Protein AF-A0A165LQ24-F1 (afdb_monomer_lite)

pLDDT: mean 70.64, std 17.75, range [39.34, 95.5]

Structure (mmCIF, N/CA/C/O backbone):
data_AF-A0A165LQ24-F1
#
_entry.id   AF-A0A165LQ24-F1
#
loop_
_atom_site.group_PDB
_atom_site.id
_atom_site.type_symbol
_atom_site.label_atom_id
_atom_site.label_alt_id
_atom_site.label_comp_id
_atom_site.label_asym_id
_atom_site.label_entity_id
_atom_site.label_seq_id
_atom_site.pdbx_PDB_ins_code
_atom_site.Cartn_x
_atom_site.Cartn_y
_atom_site.Cartn_z
_atom_site.occupancy
_atom_site.B_iso_or_equiv
_atom_site.auth_seq_id
_atom_site.auth_comp_id
_atom_site.auth_asym_id
_atom_site.auth_atom_id
_atom_site.pdbx_PDB_model_num
ATOM 1 N N . MET A 1 1 ? 37.729 60.782 30.924 1.00 39.34 1 MET A N 1
ATOM 2 C CA . MET A 1 1 ? 38.583 59.832 31.670 1.00 39.34 1 MET A CA 1
ATOM 3 C C . MET A 1 1 ? 39.111 58.808 30.674 1.00 39.34 1 MET A C 1
ATOM 5 O O . MET A 1 1 ? 38.325 58.278 29.905 1.00 39.34 1 MET A O 1
ATOM 9 N N . ARG A 1 2 ? 40.438 58.660 30.591 1.00 45.31 2 ARG A N 1
ATOM 10 C CA . ARG A 1 2 ? 41.170 57.766 29.675 1.00 45.31 2 ARG A CA 1
ATOM 11 C C . ARG A 1 2 ? 41.491 56.466 30.409 1.00 45.31 2 ARG A C 1
ATOM 13 O O . ARG A 1 2 ? 42.043 56.558 31.501 1.00 45.31 2 ARG A O 1
ATOM 20 N N . ASN A 1 3 ? 41.264 55.309 29.792 1.00 44.19 3 ASN A N 1
ATOM 21 C CA . ASN A 1 3 ? 41.942 54.055 30.152 1.00 44.19 3 ASN A CA 1
ATOM 22 C C . ASN A 1 3 ? 41.777 52.969 29.068 1.00 44.19 3 ASN A C 1
ATOM 24 O O . ASN A 1 3 ? 40.925 52.093 29.128 1.00 44.19 3 ASN A O 1
ATOM 28 N N . SER A 1 4 ? 42.647 53.079 28.062 1.00 56.09 4 SER A N 1
ATOM 29 C CA . SER A 1 4 ? 43.511 52.024 27.511 1.00 56.09 4 SER A CA 1
ATOM 30 C C . SER A 1 4 ? 43.020 50.566 27.576 1.00 56.09 4 SER A C 1
ATOM 32 O O . SER A 1 4 ? 43.436 49.807 28.445 1.00 56.09 4 SER A O 1
ATOM 34 N N . TRP A 1 5 ? 42.233 50.143 26.582 1.00 49.69 5 TRP A N 1
ATOM 35 C CA . TRP A 1 5 ? 41.846 48.738 26.356 1.00 49.69 5 TRP A CA 1
ATOM 36 C C . TRP A 1 5 ? 42.671 48.045 25.255 1.00 49.69 5 TRP A C 1
ATOM 38 O O . TRP A 1 5 ? 42.189 47.197 24.512 1.00 49.69 5 TRP A O 1
ATOM 48 N N . LEU A 1 6 ? 43.947 48.411 25.142 1.00 55.25 6 LEU A N 1
ATOM 49 C CA . LEU A 1 6 ? 44.908 47.775 24.243 1.00 55.25 6 LEU A CA 1
ATOM 50 C C . LEU A 1 6 ? 46.175 47.495 25.038 1.00 55.25 6 LEU A C 1
ATOM 52 O O . LEU A 1 6 ? 46.954 48.421 25.237 1.00 55.25 6 LEU A O 1
ATOM 56 N N . SER A 1 7 ? 46.352 46.264 25.527 1.00 55.09 7 SER A N 1
ATOM 57 C CA . SER A 1 7 ? 47.663 45.638 25.806 1.00 55.09 7 SER A CA 1
ATOM 58 C C . SER A 1 7 ? 47.485 44.301 26.525 1.00 55.09 7 SER A C 1
ATOM 60 O O . SER A 1 7 ? 47.701 44.234 27.729 1.00 55.09 7 SER A O 1
ATOM 62 N N . ARG A 1 8 ? 47.120 43.234 25.802 1.00 56.66 8 ARG A N 1
ATOM 63 C CA . ARG A 1 8 ? 47.484 41.843 26.153 1.00 56.66 8 ARG A CA 1
ATOM 64 C C . ARG A 1 8 ? 47.629 40.979 24.889 1.00 56.66 8 ARG A C 1
ATOM 66 O O . ARG A 1 8 ? 47.082 39.889 24.813 1.00 56.66 8 ARG A O 1
ATOM 73 N N . LEU A 1 9 ? 48.376 41.460 23.890 1.00 56.69 9 LEU A N 1
ATOM 74 C CA . LEU A 1 9 ? 49.074 40.557 22.970 1.00 56.69 9 LEU A CA 1
ATOM 75 C C . LEU A 1 9 ? 50.447 40.288 23.579 1.00 56.69 9 LEU A C 1
ATOM 77 O O . LEU A 1 9 ? 51.389 41.036 23.344 1.00 56.69 9 LEU A O 1
ATOM 81 N N . ASN A 1 10 ? 50.546 39.261 24.415 1.00 55.25 10 ASN A N 1
ATOM 82 C CA . ASN A 1 10 ? 51.809 38.559 24.577 1.00 55.25 10 ASN A CA 1
ATOM 83 C C . ASN A 1 10 ? 51.578 37.195 25.216 1.00 55.25 10 ASN A C 1
ATOM 85 O O . ASN A 1 10 ? 50.777 37.072 26.142 1.00 55.25 10 ASN A O 1
ATOM 89 N N . SER A 1 11 ? 52.350 36.221 24.734 1.00 57.69 11 SER A N 1
ATOM 90 C CA . SER A 1 11 ? 52.545 34.884 25.309 1.00 57.69 11 SER A CA 1
ATOM 91 C C . SER A 1 11 ? 51.618 33.768 24.808 1.00 57.69 11 SER A C 1
ATOM 93 O O . SER A 1 11 ? 50.934 33.121 25.593 1.00 57.69 11 SER A O 1
ATOM 95 N N . ILE A 1 12 ? 51.684 33.448 23.509 1.00 60.66 12 ILE A N 1
ATOM 96 C CA . ILE A 1 12 ? 51.370 32.090 23.025 1.00 60.66 12 ILE A CA 1
ATOM 97 C C . ILE A 1 12 ? 52.555 31.516 22.222 1.00 60.66 12 ILE A C 1
ATOM 99 O O . ILE A 1 12 ? 52.487 31.460 20.999 1.00 60.66 12 ILE A O 1
ATOM 103 N N . PRO A 1 13 ? 53.654 31.070 22.862 1.00 54.41 13 PRO A N 1
ATOM 104 C CA . PRO A 1 13 ? 54.629 30.219 22.185 1.00 54.41 13 PRO A CA 1
ATOM 105 C C . PRO A 1 13 ? 54.600 28.768 22.697 1.00 54.41 13 PRO A C 1
ATOM 107 O O . PRO A 1 13 ? 55.607 28.080 22.615 1.00 54.41 13 PRO A O 1
ATOM 110 N N . TRP A 1 14 ? 53.472 28.287 23.239 1.00 51.03 14 TRP A N 1
ATOM 111 C CA . TRP A 1 14 ? 53.360 26.923 23.798 1.00 51.03 14 TRP A CA 1
ATOM 112 C C . TRP A 1 14 ? 52.213 26.080 23.214 1.00 51.03 14 TRP A C 1
ATOM 114 O O . TRP A 1 14 ? 51.911 25.013 23.733 1.00 51.03 14 TRP A O 1
ATOM 124 N N . LEU A 1 15 ? 51.587 26.512 22.113 1.00 52.75 15 LEU A N 1
ATOM 125 C CA . LEU A 1 15 ? 50.554 25.722 21.418 1.00 52.75 15 LEU A CA 1
ATOM 126 C C . LEU A 1 15 ? 51.090 24.915 20.219 1.00 52.75 15 LEU A C 1
ATOM 128 O O . LEU A 1 15 ? 50.380 24.064 19.696 1.00 52.75 15 LEU A O 1
ATOM 132 N N . ALA A 1 16 ? 52.347 25.116 19.807 1.00 53.22 16 ALA A N 1
ATOM 133 C CA . ALA A 1 16 ? 52.925 24.409 18.658 1.00 53.22 16 ALA A CA 1
ATOM 134 C C . ALA A 1 16 ? 53.500 23.015 18.991 1.00 53.22 16 ALA A C 1
ATOM 136 O O . ALA A 1 16 ? 53.667 22.198 18.091 1.00 53.22 16 ALA A O 1
ATOM 137 N N . ALA A 1 17 ? 53.778 22.705 20.263 1.00 53.41 17 ALA A N 1
ATOM 138 C CA . ALA A 1 17 ? 54.417 21.438 20.643 1.00 53.41 17 ALA A CA 1
ATOM 139 C C . ALA A 1 17 ? 53.434 20.280 20.924 1.00 53.41 17 ALA A C 1
ATOM 141 O O . ALA A 1 17 ? 53.860 19.135 21.026 1.00 53.41 17 ALA A O 1
ATOM 142 N N . ALA A 1 18 ? 52.125 20.540 21.024 1.00 55.38 18 ALA A N 1
ATOM 143 C CA . ALA A 1 18 ? 51.131 19.516 21.375 1.00 55.38 18 ALA A CA 1
ATOM 144 C C . ALA A 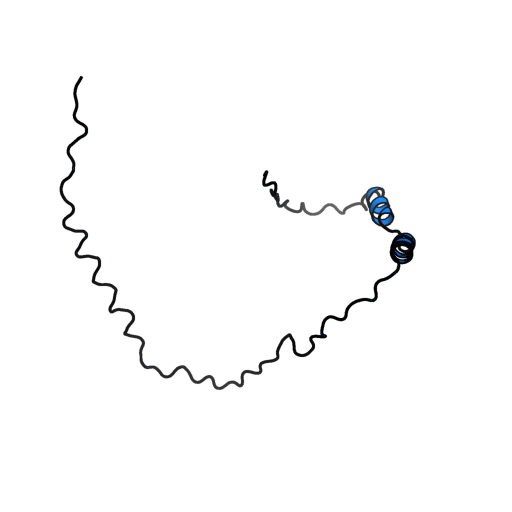1 18 ? 50.443 18.846 20.164 1.00 55.38 18 ALA A C 1
ATOM 146 O O . ALA A 1 18 ? 49.654 17.923 20.346 1.00 55.38 18 ALA A O 1
ATOM 147 N N . LEU A 1 19 ? 50.728 19.278 18.930 1.00 55.56 19 LEU A N 1
ATOM 148 C CA . LEU A 1 19 ? 49.986 18.854 17.730 1.00 55.56 19 LEU A CA 1
ATOM 149 C C . LEU A 1 19 ? 50.660 17.755 16.888 1.00 55.56 19 LEU A C 1
ATOM 151 O O . LEU A 1 19 ? 50.103 17.363 15.868 1.00 55.56 19 LEU A O 1
ATOM 155 N N . LEU A 1 20 ? 51.818 17.223 17.296 1.00 55.41 20 LEU A N 1
ATOM 156 C CA . LEU A 1 20 ? 52.556 16.217 16.506 1.00 55.41 20 LEU A CA 1
ATOM 157 C C . LEU A 1 20 ? 52.648 14.820 17.145 1.00 55.41 20 LEU A C 1
ATOM 159 O O . LEU A 1 20 ? 53.262 13.932 16.564 1.00 55.41 20 LEU A O 1
ATOM 163 N N . ALA A 1 21 ? 52.033 14.589 18.308 1.00 54.56 21 ALA A N 1
ATOM 164 C CA . ALA A 1 21 ? 52.185 13.329 19.047 1.00 54.56 21 ALA A CA 1
ATOM 165 C C . ALA A 1 21 ? 51.084 12.246 18.893 1.00 54.56 21 ALA A C 1
ATOM 167 O O . ALA A 1 21 ? 51.399 11.102 19.215 1.00 54.56 21 ALA A O 1
ATOM 168 N N . PRO A 1 22 ? 49.837 12.472 18.413 1.00 53.34 22 PRO A N 1
ATOM 169 C CA . PRO A 1 22 ? 48.865 11.366 18.403 1.00 53.34 22 PRO A CA 1
ATOM 170 C C . PRO A 1 22 ? 49.001 10.369 17.237 1.00 53.34 22 PRO A C 1
ATOM 172 O O . PRO A 1 22 ? 48.377 9.312 17.274 1.00 53.34 22 PRO A O 1
ATOM 175 N N . SER A 1 23 ? 49.777 10.663 16.188 1.00 55.81 23 SER A N 1
ATOM 176 C CA . SER A 1 23 ? 49.644 9.943 14.906 1.00 55.81 23 SER A CA 1
ATOM 177 C C . SER A 1 23 ? 50.238 8.527 14.856 1.00 55.81 23 SER A C 1
ATOM 179 O O . SER A 1 23 ? 49.991 7.818 13.884 1.00 55.81 23 SER A O 1
ATOM 181 N N . LEU A 1 24 ? 50.995 8.078 15.864 1.00 54.88 24 LEU A N 1
ATOM 182 C CA . LEU A 1 24 ? 51.604 6.734 15.860 1.00 54.88 24 LEU A CA 1
ATOM 183 C C . LEU A 1 24 ? 50.771 5.652 16.569 1.00 54.88 24 LEU A C 1
ATOM 185 O O . LEU A 1 24 ? 51.086 4.471 16.444 1.00 54.88 24 LEU A O 1
ATOM 189 N N . ALA A 1 25 ? 49.692 6.011 17.273 1.00 55.97 25 ALA A N 1
ATOM 190 C CA . ALA A 1 25 ? 48.922 5.044 18.063 1.00 55.97 25 ALA A CA 1
ATOM 191 C C . ALA A 1 25 ? 47.979 4.144 17.232 1.00 55.97 25 ALA A C 1
ATOM 193 O O . ALA A 1 25 ? 47.544 3.108 17.725 1.00 55.97 25 ALA A O 1
ATOM 194 N N . PHE A 1 26 ? 47.679 4.485 15.972 1.00 57.22 26 PHE A N 1
ATOM 195 C CA . PHE A 1 26 ? 46.785 3.676 15.124 1.00 57.22 26 PHE A CA 1
ATOM 196 C C . PHE A 1 26 ? 47.479 2.516 14.387 1.00 57.22 26 PHE A C 1
ATOM 198 O O . PHE A 1 26 ? 46.794 1.692 13.787 1.00 57.22 26 PHE A O 1
ATOM 205 N N . ALA A 1 27 ? 48.814 2.421 14.429 1.00 57.62 27 ALA A N 1
ATOM 206 C CA . ALA A 1 27 ? 49.566 1.410 13.675 1.00 57.62 27 ALA A CA 1
ATOM 207 C C . ALA A 1 27 ? 49.799 0.090 14.436 1.00 57.62 27 ALA A C 1
ATOM 209 O O . ALA A 1 27 ? 50.302 -0.865 13.854 1.00 57.62 27 ALA A O 1
ATOM 210 N N . GLN A 1 28 ? 49.442 0.009 15.721 1.00 63.34 28 GLN A N 1
ATOM 211 C CA . GLN A 1 28 ? 49.628 -1.195 16.538 1.00 63.34 28 GLN A CA 1
ATOM 212 C C . GLN A 1 28 ? 48.338 -2.017 16.646 1.00 63.34 28 GLN A C 1
ATOM 214 O O . GLN A 1 28 ? 47.933 -2.399 17.743 1.00 63.34 28 GLN A O 1
ATOM 219 N N . MET A 1 29 ? 47.669 -2.294 15.524 1.00 61.78 29 MET A N 1
ATOM 220 C CA . MET A 1 29 ? 46.752 -3.433 15.526 1.00 61.78 29 MET A CA 1
ATOM 221 C C . MET A 1 29 ? 47.617 -4.696 15.502 1.00 61.78 29 MET A C 1
ATOM 223 O O . MET A 1 29 ? 48.470 -4.808 14.619 1.00 61.78 29 MET A O 1
ATOM 227 N N . PRO A 1 30 ? 47.477 -5.619 16.470 1.00 66.25 30 PRO A N 1
ATOM 228 C CA . PRO A 1 30 ? 48.150 -6.903 16.376 1.00 66.25 30 PRO A CA 1
ATOM 229 C C . PRO A 1 30 ? 47.756 -7.554 15.051 1.00 66.25 30 PRO A C 1
ATOM 231 O O . PRO A 1 30 ? 46.577 -7.553 14.692 1.00 66.25 30 PRO A O 1
ATOM 234 N N . ASP A 1 31 ? 48.742 -8.108 14.348 1.00 64.31 31 ASP A N 1
ATOM 235 C CA . ASP A 1 31 ? 48.572 -8.892 13.120 1.00 64.31 31 ASP A CA 1
ATOM 236 C C . ASP A 1 31 ? 47.969 -10.265 13.481 1.00 64.31 31 ASP A C 1
ATOM 238 O O . ASP A 1 31 ? 48.563 -11.332 13.338 1.00 64.31 31 ASP A O 1
ATOM 242 N N . GLY A 1 32 ? 46.813 -10.221 14.139 1.00 67.75 32 GLY A N 1
ATOM 243 C CA . GLY A 1 32 ? 46.021 -11.376 14.496 1.00 67.75 32 GLY A CA 1
ATOM 244 C C . GLY A 1 32 ? 45.148 -11.709 13.306 1.00 67.75 32 GLY A C 1
ATOM 245 O O . GLY A 1 32 ? 44.338 -10.884 12.882 1.00 67.75 32 GLY A O 1
ATOM 246 N N . ALA A 1 33 ? 45.289 -12.927 12.783 1.00 73.50 33 ALA A N 1
ATOM 247 C CA . ALA A 1 33 ? 44.314 -13.454 11.844 1.00 73.50 33 ALA A CA 1
ATOM 248 C C . ALA A 1 33 ? 42.906 -13.243 12.437 1.00 73.50 33 ALA A C 1
ATOM 250 O O . ALA A 1 33 ? 42.704 -13.555 13.619 1.00 73.50 33 ALA A O 1
ATOM 251 N N . PRO A 1 34 ? 41.947 -12.695 11.667 1.00 74.81 34 PRO A N 1
ATOM 252 C CA . PRO A 1 34 ? 40.599 -12.497 12.172 1.00 74.81 34 PRO A CA 1
ATOM 253 C C . PRO A 1 34 ? 40.069 -13.838 12.696 1.00 74.81 34 PRO A C 1
ATOM 255 O O . PRO A 1 34 ? 40.374 -14.879 12.098 1.00 74.81 34 PRO A O 1
ATOM 258 N N . PRO A 1 35 ? 39.315 -13.845 13.810 1.00 73.75 35 PRO A N 1
ATOM 259 C CA . PRO A 1 35 ? 38.790 -15.079 14.375 1.00 73.75 35 PRO A CA 1
ATOM 260 C C . PRO A 1 35 ? 38.045 -15.845 13.281 1.00 73.75 35 PRO A C 1
ATOM 262 O O . PRO A 1 35 ? 37.102 -15.326 12.678 1.00 73.75 35 PRO A O 1
ATOM 265 N N . LYS A 1 36 ? 38.500 -17.071 12.997 1.00 74.50 36 LYS A N 1
ATOM 266 C CA . LYS A 1 36 ? 37.779 -17.971 12.101 1.00 74.50 36 LYS A CA 1
ATOM 267 C C . LYS A 1 36 ? 36.449 -18.288 12.763 1.00 74.50 36 LYS A C 1
ATOM 269 O O . LYS A 1 36 ? 36.390 -18.877 13.837 1.00 74.50 36 LYS A O 1
ATOM 274 N N . VAL A 1 37 ? 35.389 -17.811 12.135 1.00 76.56 37 VAL A N 1
ATOM 275 C CA . VAL A 1 37 ? 34.023 -18.109 12.527 1.00 76.56 37 VAL A CA 1
ATOM 276 C C . VAL A 1 37 ? 33.639 -19.457 11.926 1.00 76.56 37 VAL A C 1
ATOM 278 O O . VAL A 1 37 ? 33.407 -19.561 10.726 1.00 76.56 37 VAL A O 1
ATOM 281 N N . ASP A 1 38 ? 33.569 -20.489 12.765 1.00 80.62 38 ASP A N 1
ATOM 282 C CA . ASP A 1 38 ? 33.195 -21.857 12.370 1.00 80.62 38 ASP A CA 1
ATOM 283 C C . ASP A 1 38 ? 31.665 -22.049 12.312 1.00 80.62 38 ASP A C 1
ATOM 285 O O . ASP A 1 38 ? 31.125 -23.068 12.742 1.00 80.62 38 ASP A O 1
ATOM 289 N N . TYR A 1 39 ? 30.929 -21.060 11.795 1.00 82.06 39 TYR A N 1
ATOM 290 C CA . TYR A 1 39 ? 29.492 -21.185 11.550 1.00 82.06 39 TYR A CA 1
ATOM 291 C C . TYR A 1 39 ? 29.142 -20.818 10.112 1.00 82.06 39 TYR A C 1
ATOM 293 O O . TYR A 1 39 ? 29.715 -19.916 9.502 1.00 82.06 39 TYR A O 1
ATOM 301 N N . GLN A 1 40 ? 28.151 -21.517 9.565 1.00 84.94 40 GLN A N 1
ATOM 302 C CA . GLN A 1 40 ? 27.649 -21.246 8.228 1.00 84.94 40 GLN A CA 1
ATOM 303 C C . GLN A 1 40 ? 26.629 -20.102 8.283 1.00 84.94 40 GLN A C 1
ATOM 305 O O . GLN A 1 40 ? 25.514 -20.272 8.779 1.00 84.94 40 GLN A O 1
ATOM 310 N N . LEU A 1 41 ? 26.994 -18.925 7.768 1.00 86.12 41 LEU A N 1
ATOM 311 C CA . LEU A 1 41 ? 26.058 -17.811 7.622 1.00 86.12 41 LEU A CA 1
ATOM 312 C C . LEU A 1 41 ? 25.059 -18.124 6.500 1.00 86.12 41 LEU A C 1
ATOM 314 O O . LEU A 1 41 ? 25.395 -18.086 5.318 1.00 86.12 41 LEU A O 1
ATOM 318 N N . SER A 1 42 ? 23.816 -18.414 6.876 1.00 88.88 42 SER A N 1
ATOM 319 C CA . SER A 1 42 ? 22.716 -18.567 5.922 1.00 88.88 42 SER A CA 1
ATOM 320 C C . SER A 1 42 ? 22.046 -17.214 5.697 1.00 88.88 42 SER A C 1
ATOM 322 O O . SER A 1 42 ? 21.304 -16.732 6.551 1.00 88.88 42 SER A O 1
ATOM 324 N N . TYR A 1 43 ? 22.307 -16.585 4.550 1.00 90.88 43 TYR A N 1
ATOM 325 C CA . TYR A 1 43 ? 21.637 -15.348 4.152 1.00 90.88 43 TYR A CA 1
ATOM 326 C C . TYR A 1 43 ? 20.410 -15.655 3.288 1.00 90.88 43 TYR A C 1
ATOM 328 O O . TYR A 1 43 ? 20.520 -16.292 2.242 1.00 90.88 43 TYR A O 1
ATOM 336 N N . ARG A 1 44 ? 19.240 -15.154 3.700 1.00 93.62 44 ARG A N 1
ATOM 337 C CA . ARG A 1 44 ? 18.027 -15.129 2.873 1.00 93.62 44 ARG A CA 1
ATOM 338 C C . ARG A 1 44 ? 17.603 -13.682 2.664 1.00 93.62 44 ARG A C 1
ATOM 340 O O . ARG A 1 44 ? 17.326 -12.981 3.633 1.00 93.62 44 ARG A O 1
ATOM 347 N N . SER A 1 45 ? 17.525 -13.247 1.409 1.00 94.12 45 SER A N 1
ATOM 348 C CA . SER A 1 45 ? 17.108 -11.881 1.084 1.00 94.12 45 SER A CA 1
ATOM 349 C C . SER A 1 45 ? 15.649 -11.641 1.479 1.00 94.12 45 SER A C 1
ATOM 351 O O . SER A 1 45 ? 14.781 -12.477 1.210 1.00 94.12 45 SER A O 1
ATOM 353 N N . ALA A 1 46 ? 15.352 -10.469 2.046 1.00 93.06 46 ALA A N 1
ATOM 354 C CA . ALA A 1 46 ? 13.976 -10.018 2.265 1.00 93.06 46 ALA A CA 1
ATOM 355 C C . ALA A 1 46 ? 13.198 -9.858 0.944 1.00 93.06 46 ALA A C 1
ATOM 357 O O . ALA A 1 46 ? 11.974 -9.927 0.932 1.00 93.06 46 ALA A O 1
ATOM 358 N N . LEU A 1 47 ? 13.913 -9.705 -0.176 1.00 95.19 47 LEU A N 1
ATOM 359 C CA . LEU A 1 47 ? 13.340 -9.561 -1.513 1.00 95.19 47 LEU A CA 1
ATOM 360 C C . LEU A 1 47 ? 13.115 -10.897 -2.229 1.00 95.19 47 LEU A C 1
ATOM 362 O O . LEU A 1 47 ? 12.669 -10.897 -3.369 1.00 95.19 47 LEU A O 1
ATOM 366 N N . THR A 1 48 ? 13.398 -12.037 -1.587 1.00 94.69 48 THR A N 1
ATOM 367 C CA . THR A 1 48 ? 13.255 -13.363 -2.224 1.00 94.69 48 THR A CA 1
ATOM 368 C C . THR A 1 48 ? 11.832 -13.609 -2.749 1.00 94.69 48 THR A C 1
ATOM 370 O O . THR A 1 48 ? 11.664 -14.316 -3.733 1.00 94.69 48 THR A O 1
ATOM 373 N N . GLY A 1 49 ? 10.816 -13.013 -2.116 1.00 94.25 49 GLY A N 1
ATOM 374 C CA . GLY A 1 49 ? 9.415 -13.068 -2.552 1.00 94.25 49 GLY A CA 1
ATOM 375 C C . GLY A 1 49 ? 8.856 -11.718 -2.998 1.00 94.25 49 GLY A C 1
ATOM 376 O O . GLY A 1 49 ? 7.650 -11.508 -2.903 1.00 94.25 49 GLY A O 1
ATOM 377 N N . TYR A 1 50 ? 9.710 -10.768 -3.387 1.00 95.50 50 TYR A N 1
ATOM 378 C CA . TYR A 1 50 ? 9.234 -9.465 -3.833 1.00 95.50 50 TYR A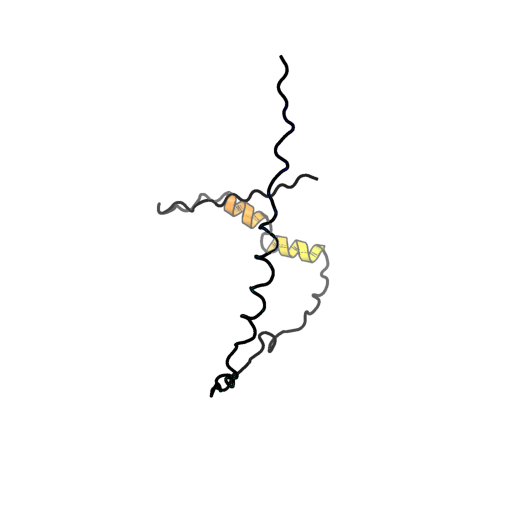 CA 1
ATOM 379 C C . TYR A 1 50 ? 8.533 -9.595 -5.189 1.00 95.50 50 TYR A C 1
ATOM 381 O O . TYR A 1 50 ? 9.160 -9.892 -6.204 1.00 95.50 50 TYR A O 1
ATOM 389 N N . GLU A 1 51 ? 7.227 -9.344 -5.200 1.00 93.88 51 GLU A N 1
ATOM 390 C CA . GLU A 1 51 ? 6.459 -9.163 -6.427 1.00 93.88 51 GLU A CA 1
ATOM 391 C C . GLU A 1 51 ? 6.721 -7.764 -6.985 1.00 93.88 51 GLU A C 1
ATOM 393 O O . GLU A 1 51 ? 6.582 -6.759 -6.283 1.00 93.88 51 GLU A O 1
ATOM 398 N N . VAL A 1 52 ? 7.073 -7.698 -8.268 1.00 93.69 52 VAL A N 1
ATOM 399 C CA . VAL A 1 52 ? 7.235 -6.422 -8.968 1.00 93.69 52 VAL A CA 1
ATOM 400 C C . VAL A 1 52 ? 5.913 -5.659 -8.946 1.00 93.69 52 VAL A C 1
ATOM 402 O O . VAL A 1 52 ? 4.839 -6.248 -9.097 1.00 93.69 52 VAL A O 1
ATOM 405 N N . TYR A 1 53 ? 6.004 -4.337 -8.785 1.00 93.88 53 TYR A N 1
ATOM 406 C CA . TYR A 1 53 ? 4.851 -3.453 -8.885 1.00 93.88 53 TYR A CA 1
ATOM 407 C C . TYR A 1 53 ? 4.092 -3.695 -10.197 1.00 93.88 53 TYR A C 1
ATOM 409 O O . TYR A 1 53 ? 4.659 -3.614 -11.287 1.00 93.88 53 TYR A O 1
ATOM 417 N N . LYS A 1 54 ? 2.796 -3.986 -10.074 1.00 93.94 54 LYS A N 1
ATOM 418 C CA . LYS A 1 54 ? 1.866 -4.121 -11.194 1.00 93.94 54 LYS A CA 1
ATOM 419 C C . LYS A 1 54 ? 0.951 -2.912 -11.172 1.00 93.94 54 LYS A C 1
ATOM 421 O O . LYS A 1 54 ? 0.310 -2.639 -10.158 1.00 93.94 54 LYS A O 1
ATOM 426 N N . GLU A 1 55 ? 0.914 -2.193 -12.284 1.00 91.94 55 GLU A N 1
ATOM 427 C CA . GLU A 1 55 ? 0.035 -1.043 -12.421 1.00 91.94 55 GLU A CA 1
ATOM 428 C C . GLU A 1 55 ? -1.428 -1.487 -12.306 1.00 91.94 55 GLU A C 1
ATOM 430 O O . GLU A 1 55 ? -1.871 -2.444 -12.948 1.00 91.94 55 GLU A O 1
ATOM 435 N N . GLN A 1 56 ? -2.178 -0.800 -11.447 1.00 89.31 56 GLN A N 1
ATOM 436 C CA . GLN A 1 56 ? -3.608 -1.033 -11.304 1.00 89.31 56 GLN A CA 1
ATOM 437 C C . GLN A 1 56 ? -4.328 -0.437 -12.517 1.00 89.31 56 GLN A C 1
ATOM 439 O O . GLN A 1 56 ? -4.083 0.708 -12.887 1.00 89.31 56 GLN A O 1
ATOM 444 N N . ALA A 1 57 ? -5.273 -1.180 -13.097 1.00 90.25 57 ALA A N 1
ATOM 445 C CA . ALA A 1 57 ? -6.099 -0.658 -14.181 1.00 90.25 57 ALA A CA 1
ATOM 446 C C . ALA A 1 57 ? -6.838 0.622 -13.752 1.00 90.25 57 ALA A C 1
ATOM 448 O O . ALA A 1 57 ? -7.575 0.615 -12.758 1.00 90.25 57 ALA A O 1
ATOM 449 N N . VAL A 1 58 ? -6.673 1.693 -14.535 1.00 91.88 58 VAL A N 1
ATOM 450 C CA . VAL A 1 58 ? -7.351 2.975 -14.319 1.00 91.88 58 VAL A CA 1
ATOM 451 C C . VAL A 1 58 ? -8.861 2.763 -14.402 1.00 91.88 58 VAL A C 1
ATOM 453 O O . VAL A 1 58 ? -9.399 2.394 -15.445 1.00 91.88 58 VAL A O 1
ATOM 456 N N . GLN A 1 59 ? -9.548 2.981 -13.282 1.00 91.12 59 GLN A N 1
ATOM 457 C CA . GLN A 1 59 ? -11.003 2.909 -13.224 1.00 91.12 59 GLN A CA 1
ATOM 458 C C . GLN A 1 59 ? -11.625 4.246 -13.638 1.00 91.12 59 GLN A C 1
ATOM 460 O O . GLN A 1 59 ? -11.056 5.303 -13.348 1.00 91.12 59 GLN A O 1
ATOM 465 N N . PRO A 1 60 ? -12.823 4.237 -14.249 1.00 95.19 60 PRO A N 1
ATOM 466 C CA . PRO A 1 60 ? -13.585 5.458 -14.457 1.00 95.19 60 PRO A CA 1
ATOM 467 C C . PRO A 1 60 ? -13.813 6.182 -13.126 1.00 95.19 60 PRO A C 1
ATOM 469 O O . PRO A 1 60 ? -14.292 5.583 -12.161 1.00 95.19 60 PRO A O 1
ATOM 472 N N . TRP A 1 61 ? -13.527 7.486 -13.093 1.00 94.06 61 TRP A N 1
ATOM 473 C CA . TRP A 1 61 ? -13.640 8.330 -11.894 1.00 94.06 61 TRP A CA 1
ATOM 474 C C . TRP A 1 61 ? -14.976 8.165 -11.159 1.00 94.06 61 TRP A C 1
ATOM 476 O O . TRP A 1 61 ? -15.023 8.032 -9.937 1.00 94.06 61 TRP A O 1
ATOM 486 N N . LYS A 1 62 ? -16.073 8.113 -11.920 1.00 95.31 62 LYS A N 1
ATOM 487 C CA . LYS A 1 62 ? -17.413 7.941 -11.363 1.00 95.31 62 LYS A CA 1
ATOM 488 C C . LYS A 1 62 ? -17.569 6.609 -10.624 1.00 95.31 62 LYS A C 1
ATOM 490 O O . LYS A 1 62 ? -18.022 6.609 -9.488 1.00 95.31 62 LYS A O 1
ATOM 495 N N . ALA A 1 63 ? -17.152 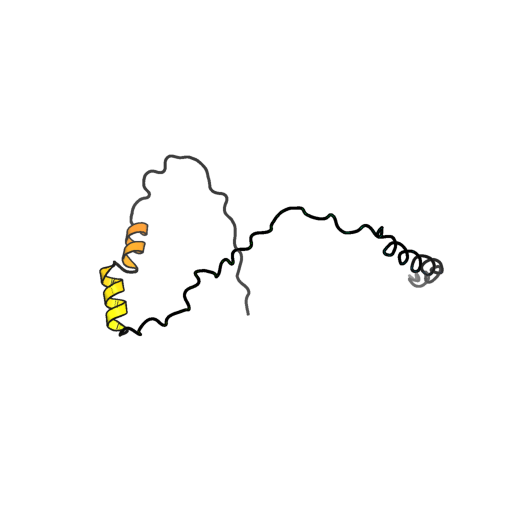5.502 -11.237 1.00 93.31 63 ALA A N 1
ATOM 496 C CA . ALA A 1 63 ? -17.271 4.174 -10.639 1.00 93.31 63 ALA A CA 1
ATOM 497 C C . ALA A 1 63 ? -16.438 4.047 -9.352 1.00 93.31 63 ALA A C 1
ATOM 499 O O . ALA A 1 63 ? -16.890 3.457 -8.372 1.00 93.31 63 ALA A O 1
ATOM 500 N N . ALA A 1 64 ? -15.244 4.650 -9.327 1.00 92.56 64 ALA A N 1
ATOM 501 C CA . ALA A 1 64 ? -14.410 4.696 -8.129 1.00 92.56 64 ALA A CA 1
ATOM 502 C C . ALA A 1 64 ? -15.107 5.438 -6.974 1.00 92.56 64 ALA A C 1
ATOM 504 O O . ALA A 1 64 ? -15.121 4.953 -5.842 1.00 92.56 64 ALA A O 1
ATOM 505 N N . ASN A 1 65 ? -15.739 6.575 -7.266 1.00 92.62 65 ASN A N 1
ATOM 506 C CA . ASN A 1 65 ? -16.446 7.364 -6.260 1.00 92.62 65 ASN A CA 1
ATOM 507 C C . ASN A 1 65 ? -17.751 6.720 -5.793 1.00 92.62 65 ASN A C 1
ATOM 509 O O . ASN A 1 65 ? -18.055 6.766 -4.601 1.00 92.62 65 ASN A O 1
ATOM 513 N N . ASP A 1 66 ? -18.502 6.103 -6.704 1.00 94.06 66 ASP A N 1
ATOM 514 C CA . ASP A 1 66 ? -19.736 5.395 -6.367 1.00 94.06 66 ASP A CA 1
ATOM 515 C C . ASP A 1 66 ? -19.422 4.254 -5.371 1.00 94.06 66 ASP A C 1
ATOM 517 O O . ASP A 1 66 ? -20.073 4.150 -4.330 1.00 94.06 66 ASP A O 1
ATOM 521 N N . LYS A 1 67 ? -18.321 3.512 -5.581 1.00 92.56 67 LYS A N 1
ATOM 522 C CA . LYS A 1 67 ? -17.832 2.480 -4.646 1.00 92.56 67 LYS A CA 1
ATOM 523 C C . LYS A 1 67 ? -17.460 3.028 -3.263 1.00 92.56 67 LYS A C 1
ATOM 525 O O . LYS A 1 67 ? -17.754 2.397 -2.249 1.00 92.56 67 LYS A O 1
ATOM 530 N N . VAL A 1 68 ? -16.826 4.202 -3.193 1.00 92.25 68 VAL A N 1
ATOM 531 C CA . VAL A 1 68 ? -16.558 4.872 -1.905 1.00 92.25 68 VAL A CA 1
ATOM 532 C C . VAL A 1 68 ? -17.874 5.193 -1.191 1.00 92.25 68 VAL A C 1
ATOM 534 O O . VAL A 1 68 ? -17.967 5.011 0.021 1.00 92.25 68 VAL A O 1
ATOM 537 N N . GLY A 1 69 ? -18.898 5.622 -1.934 1.00 91.38 69 GLY A N 1
ATOM 538 C CA . GLY A 1 69 ? -20.243 5.862 -1.414 1.00 91.38 69 GLY A CA 1
ATOM 539 C C . GLY A 1 69 ? -20.909 4.606 -0.846 1.00 91.38 69 GLY A C 1
ATOM 540 O O . GLY A 1 69 ? -21.448 4.666 0.258 1.00 91.38 69 GLY A O 1
ATOM 541 N N . GLU A 1 70 ? -20.824 3.475 -1.550 1.00 91.62 70 GLU A N 1
ATOM 542 C CA . GLU A 1 70 ? -21.374 2.179 -1.113 1.00 91.62 70 GLU A CA 1
ATOM 543 C C . GLU A 1 70 ? -20.758 1.683 0.201 1.00 91.62 70 GLU A C 1
ATOM 545 O O . GLU A 1 70 ? -21.471 1.203 1.078 1.00 91.62 70 GLU A O 1
ATOM 550 N N . ILE A 1 71 ? -19.442 1.850 0.374 1.00 89.12 71 ILE A N 1
ATOM 551 C CA . ILE A 1 71 ? -18.721 1.457 1.599 1.00 89.12 71 ILE A CA 1
ATOM 552 C C . ILE A 1 71 ? -19.058 2.399 2.779 1.00 89.12 71 ILE A C 1
ATOM 554 O O . ILE A 1 71 ? -18.772 2.098 3.936 1.00 89.12 71 ILE A O 1
ATOM 558 N N . GLY A 1 72 ? -19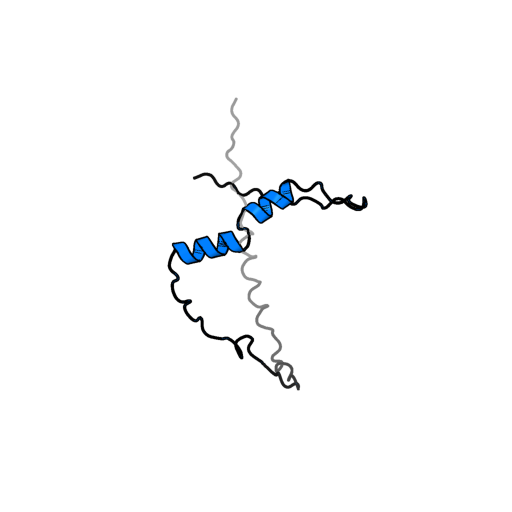.718 3.529 2.510 1.00 88.69 72 GLY A N 1
ATOM 559 C CA . GLY A 1 72 ? -20.136 4.528 3.497 1.00 88.69 72 GLY A CA 1
ATOM 560 C C . GLY A 1 72 ? -19.328 5.825 3.441 1.00 88.69 72 GLY A C 1
ATOM 561 O O . GLY A 1 72 ? -19.761 6.845 3.985 1.00 88.69 72 GLY A O 1
ATOM 562 N N . GLY A 1 73 ? -18.196 5.825 2.735 1.00 88.06 73 GLY A N 1
ATOM 563 C CA . GLY A 1 73 ? -17.353 6.994 2.495 1.00 88.06 73 GLY A CA 1
ATOM 564 C C . GLY A 1 73 ? -17.015 7.775 3.767 1.00 88.06 73 GLY A C 1
ATOM 565 O O . GLY A 1 73 ? -16.901 7.225 4.860 1.00 88.06 73 GLY A O 1
ATOM 566 N N . TRP A 1 74 ? -16.905 9.098 3.647 1.00 85.44 74 TRP A N 1
ATOM 567 C CA . TRP A 1 74 ? -16.609 9.980 4.784 1.00 85.44 74 TRP A CA 1
ATOM 568 C C . TRP A 1 74 ? -17.705 9.989 5.868 1.00 85.44 74 TRP A C 1
ATOM 570 O O . TRP A 1 74 ? -17.451 10.376 7.010 1.00 85.44 74 TRP A O 1
ATOM 580 N N . ARG A 1 75 ? -18.932 9.555 5.538 1.00 83.38 75 ARG A N 1
ATOM 581 C CA . ARG A 1 75 ? -20.055 9.522 6.489 1.00 83.38 75 ARG A CA 1
ATOM 582 C C . ARG A 1 75 ? -19.849 8.478 7.587 1.00 83.38 75 ARG A C 1
ATOM 584 O O . ARG A 1 75 ? -20.405 8.656 8.668 1.00 83.38 75 ARG A O 1
ATOM 591 N N . ALA A 1 76 ? -19.045 7.439 7.337 1.00 83.00 76 ALA A N 1
ATOM 592 C CA . ALA A 1 76 ? -18.654 6.465 8.355 1.00 83.00 76 ALA A CA 1
ATOM 593 C C . ALA A 1 76 ? -17.957 7.159 9.540 1.00 83.00 76 ALA A C 1
ATOM 595 O O . ALA A 1 76 ? -18.420 7.053 10.673 1.00 83.00 76 ALA A O 1
ATOM 596 N N . TYR A 1 77 ? -16.958 7.999 9.259 1.00 72.56 77 TYR A N 1
ATOM 597 C CA . TYR A 1 77 ? -16.257 8.782 10.282 1.00 72.56 77 TYR A CA 1
ATOM 598 C C . TYR A 1 77 ? -17.158 9.828 10.953 1.00 72.56 77 TYR A C 1
ATOM 600 O O . TYR A 1 77 ? -17.112 10.020 12.166 1.00 72.56 77 TYR A O 1
ATOM 608 N N . ALA A 1 78 ? -18.043 10.479 10.192 1.00 81.31 78 ALA A N 1
ATOM 609 C CA . ALA A 1 78 ? -18.992 11.436 10.766 1.00 81.31 78 ALA A CA 1
ATOM 610 C C . ALA A 1 78 ? -19.984 10.778 11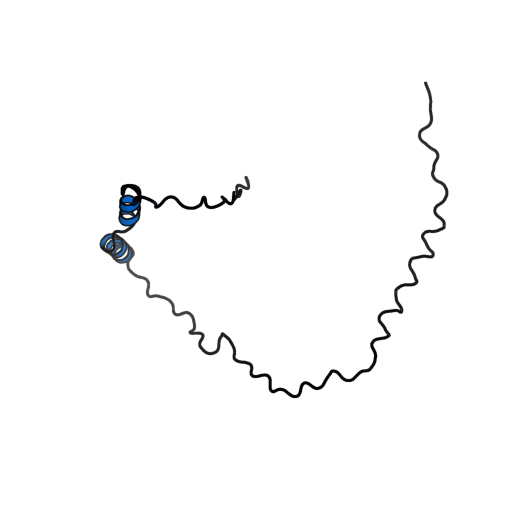.746 1.00 81.31 78 ALA A C 1
ATOM 612 O O . ALA A 1 78 ? -20.467 11.433 12.671 1.00 81.31 78 ALA A O 1
ATOM 613 N N . LYS A 1 79 ? -20.301 9.491 11.552 1.00 81.12 79 LYS A N 1
ATOM 614 C CA . LYS A 1 79 ? -21.147 8.720 12.468 1.00 81.12 79 LYS A CA 1
ATOM 615 C C . LYS A 1 79 ? -20.422 8.428 13.780 1.00 81.12 79 LYS A C 1
ATOM 617 O O . LYS A 1 79 ? -21.040 8.582 14.828 1.00 81.12 79 LYS A O 1
ATOM 622 N N . GLU A 1 80 ? -19.141 8.069 13.732 1.00 75.75 80 GLU A N 1
ATOM 623 C CA . GLU A 1 80 ? -18.313 7.846 14.927 1.00 75.75 80 GLU A CA 1
ATOM 624 C C . GLU A 1 80 ? -18.194 9.112 15.783 1.00 75.75 80 GLU A C 1
ATOM 626 O O . GLU A 1 80 ? -18.353 9.040 16.995 1.00 75.75 80 GLU A O 1
ATOM 631 N N . MET A 1 81 ? -18.058 10.293 15.169 1.00 78.31 81 MET A N 1
ATOM 632 C CA . MET A 1 81 ? -18.032 11.568 15.907 1.00 78.31 81 MET A CA 1
ATOM 633 C C . MET A 1 81 ? -19.346 11.899 16.631 1.00 78.31 81 MET A C 1
ATOM 635 O O . MET A 1 81 ? -19.351 12.681 17.577 1.00 78.31 81 MET A O 1
ATOM 639 N N . ARG A 1 82 ? -20.477 11.350 16.167 1.00 78.31 82 ARG A N 1
ATOM 640 C CA . ARG A 1 82 ? -21.800 11.543 16.787 1.00 78.31 82 ARG A CA 1
ATOM 641 C C . ARG A 1 82 ? -22.154 10.445 17.784 1.00 78.31 82 ARG A C 1
ATOM 643 O O . ARG A 1 82 ? -23.164 10.573 18.473 1.00 78.31 82 ARG A O 1
ATOM 650 N N . GLN A 1 83 ? -21.383 9.360 17.831 1.00 78.06 83 GLN A N 1
ATOM 651 C CA . GLN A 1 83 ? -21.559 8.330 18.842 1.00 78.06 83 GLN A CA 1
ATOM 652 C C . GLN A 1 83 ? -21.015 8.873 20.169 1.00 78.06 83 GLN A C 1
ATOM 654 O O . GLN A 1 83 ? -19.869 9.324 20.219 1.00 78.06 83 GLN A O 1
ATOM 659 N N . PRO A 1 84 ? -21.813 8.857 21.250 1.00 69.75 84 PRO A N 1
ATOM 660 C CA . PRO A 1 84 ? -21.285 9.078 22.586 1.00 69.75 84 PRO A CA 1
ATOM 661 C C . PRO A 1 84 ? -20.160 8.077 22.838 1.00 69.75 84 PRO A C 1
ATOM 663 O O . PRO A 1 84 ? -20.284 6.912 22.450 1.00 69.75 84 PRO A O 1
ATOM 666 N N . ALA A 1 85 ? -19.077 8.521 23.478 1.00 67.06 85 ALA A N 1
ATOM 667 C CA . ALA A 1 85 ? -18.009 7.614 23.871 1.00 67.06 85 ALA A CA 1
ATOM 668 C C . ALA A 1 85 ? -18.620 6.432 24.650 1.00 67.06 85 ALA A C 1
ATOM 670 O O . ALA A 1 85 ? -19.427 6.674 25.559 1.00 67.06 85 ALA A O 1
ATOM 671 N N . PRO A 1 86 ? -18.282 5.169 24.318 1.00 65.62 86 PRO A N 1
ATOM 672 C CA . PRO A 1 86 ? -18.597 4.065 25.213 1.00 65.62 86 PRO A CA 1
ATOM 673 C C . PRO A 1 86 ? -18.025 4.424 26.583 1.00 65.62 86 PRO A C 1
ATOM 675 O O . PRO A 1 86 ? -16.938 4.999 26.646 1.00 65.62 86 PRO A O 1
ATOM 678 N N . ALA A 1 87 ? -18.786 4.170 27.652 1.00 60.84 87 ALA A N 1
ATOM 679 C CA . ALA A 1 87 ? -18.380 4.513 29.009 1.00 60.84 87 ALA A CA 1
ATOM 680 C C . ALA A 1 87 ? -16.966 3.970 29.250 1.00 60.84 87 ALA A C 1
ATOM 682 O O . ALA A 1 87 ? -16.768 2.761 29.356 1.00 60.84 87 ALA A O 1
ATOM 683 N N . ALA A 1 88 ? -15.986 4.874 29.231 1.00 59.06 88 ALA A N 1
ATOM 684 C CA . ALA A 1 88 ? -14.601 4.528 29.448 1.00 59.06 88 ALA A CA 1
ATOM 685 C C . ALA A 1 88 ? -14.488 4.104 30.908 1.00 59.06 88 ALA A C 1
ATOM 687 O O . ALA A 1 88 ? -14.758 4.902 31.810 1.00 59.06 88 ALA A O 1
ATOM 688 N N . ASP A 1 89 ? -14.124 2.843 31.123 1.00 55.12 89 ASP A N 1
ATOM 689 C CA . ASP A 1 89 ? -13.608 2.401 32.407 1.00 55.12 89 ASP A CA 1
ATOM 690 C C . ASP A 1 89 ? -12.402 3.297 32.721 1.00 55.12 89 ASP A C 1
ATOM 692 O O . ASP A 1 89 ? -11.470 3.419 31.919 1.00 55.12 89 ASP A O 1
ATOM 696 N N . GLN A 1 90 ? -12.500 4.067 33.803 1.00 52.66 90 GLN A N 1
ATOM 697 C CA . GLN A 1 90 ? -11.548 5.129 34.100 1.00 52.66 90 GLN A CA 1
ATOM 698 C C . GLN A 1 90 ? -10.204 4.517 34.503 1.00 52.66 90 GLN A C 1
ATOM 700 O O . GLN A 1 90 ? -10.023 4.096 35.642 1.00 52.66 90 GLN A O 1
ATOM 705 N N . GLY A 1 91 ? -9.236 4.516 33.586 1.00 52.06 91 GLY A N 1
ATOM 706 C CA . GLY A 1 91 ? -7.874 4.084 33.880 1.00 52.06 91 GLY A CA 1
ATOM 707 C C . GLY A 1 91 ? -6.850 4.582 32.864 1.00 52.06 91 GLY A C 1
ATOM 708 O O . GLY A 1 91 ? -6.791 4.090 31.746 1.00 52.06 91 GLY A O 1
ATOM 709 N N . GLN A 1 92 ? -6.018 5.520 33.326 1.00 46.38 92 GLN A N 1
ATOM 710 C CA . GLN A 1 92 ? -4.792 6.088 32.741 1.00 46.38 92 GLN A CA 1
ATOM 711 C C . GLN A 1 92 ? -4.902 7.217 31.684 1.00 46.38 92 GLN A C 1
ATOM 713 O O . GLN A 1 92 ? -5.396 7.009 30.578 1.00 46.38 92 GLN A O 1
ATOM 718 N N . PRO A 1 93 ? -4.321 8.407 31.965 1.00 47.41 93 PRO A N 1
ATOM 719 C CA . PRO A 1 93 ? -4.126 9.450 30.965 1.00 47.41 93 PRO A CA 1
ATOM 720 C C . PRO A 1 93 ? -2.937 9.114 30.051 1.00 47.41 93 PRO A C 1
ATOM 722 O O . PRO A 1 93 ? -1.816 8.905 30.516 1.00 47.41 93 PRO A O 1
ATOM 725 N N . ALA A 1 94 ? -3.178 9.096 28.738 1.00 51.47 94 ALA A N 1
ATOM 726 C CA . ALA A 1 94 ? -2.125 9.045 27.730 1.00 51.47 94 ALA A CA 1
ATOM 727 C C . ALA A 1 94 ? -1.414 10.405 27.650 1.00 51.47 94 ALA A C 1
ATOM 729 O O . ALA A 1 94 ? -2.035 11.453 27.477 1.00 51.47 94 ALA A O 1
ATOM 730 N N . GLN A 1 95 ? -0.097 10.370 27.808 1.00 51.97 95 GLN A N 1
ATOM 731 C CA . GLN A 1 95 ? 0.795 11.521 27.808 1.00 51.97 95 GLN A CA 1
ATOM 732 C C . GLN A 1 95 ? 0.892 12.099 26.386 1.00 51.97 95 GLN A C 1
ATOM 734 O O . GLN A 1 95 ? 1.356 11.427 25.467 1.00 51.97 95 GLN A O 1
ATOM 739 N N . GLY A 1 96 ? 0.400 13.327 26.201 1.00 47.47 96 GLY A N 1
ATOM 740 C CA . GLY A 1 96 ? 0.358 14.013 24.910 1.00 47.47 96 GLY A CA 1
ATOM 741 C C . GLY A 1 96 ? 1.747 14.404 24.400 1.00 47.47 96 GLY A C 1
ATOM 742 O O . GLY A 1 96 ? 2.527 15.048 25.093 1.00 47.47 96 GLY A O 1
ATOM 743 N N . HIS A 1 97 ? 2.039 14.009 23.168 1.00 54.38 97 HIS A N 1
ATOM 744 C CA . HIS A 1 97 ? 3.149 14.478 22.343 1.00 54.38 97 HIS A CA 1
ATOM 745 C C . HIS A 1 97 ? 2.718 15.692 21.507 1.00 54.38 97 HIS A C 1
ATOM 747 O O . HIS A 1 97 ? 2.015 15.549 20.507 1.00 54.38 97 HIS A O 1
ATOM 753 N N . ASP A 1 98 ? 3.160 16.883 21.915 1.00 50.91 98 ASP A N 1
ATOM 754 C CA . ASP A 1 98 ? 3.036 18.119 21.139 1.00 50.91 98 ASP A CA 1
ATOM 755 C C . ASP A 1 98 ? 3.918 18.050 19.880 1.00 50.91 98 ASP A C 1
ATOM 757 O O . ASP A 1 98 ? 5.148 18.089 19.954 1.00 50.91 98 ASP A O 1
ATOM 761 N N . ALA A 1 99 ? 3.294 17.968 18.703 1.00 51.91 99 ALA A N 1
ATOM 762 C CA . ALA A 1 99 ? 3.970 18.066 17.411 1.00 51.91 99 ALA A CA 1
ATOM 763 C C . ALA A 1 99 ? 3.796 19.478 16.824 1.00 51.91 99 ALA A C 1
ATOM 765 O O . ALA A 1 99 ? 2.806 19.785 16.160 1.00 51.91 99 ALA A O 1
ATOM 766 N N . HIS A 1 100 ? 4.781 20.348 17.051 1.00 52.84 100 HIS A N 1
ATOM 767 C CA . HIS A 1 100 ? 4.884 21.647 16.384 1.00 52.84 100 HIS A CA 1
ATOM 768 C C . HIS A 1 100 ? 5.548 21.499 15.005 1.00 52.84 100 HIS A C 1
ATOM 770 O O . HIS A 1 100 ? 6.773 21.504 14.900 1.00 52.84 100 HIS A O 1
ATOM 776 N N . HIS A 1 101 ? 4.761 21.453 13.927 1.00 44.97 101 HIS A N 1
ATOM 777 C CA . HIS A 1 101 ? 5.272 21.667 12.568 1.00 44.97 101 HIS A CA 1
ATOM 778 C C . HIS A 1 101 ? 4.442 22.731 11.847 1.00 44.97 101 HIS A C 1
ATOM 780 O O . HIS A 1 101 ? 3.365 22.471 11.326 1.00 44.97 101 HIS A O 1
ATOM 786 N N . GLY A 1 102 ? 4.971 23.953 11.827 1.00 45.31 102 GLY A N 1
ATOM 787 C CA . GLY A 1 102 ? 4.399 25.092 11.114 1.00 45.31 102 GLY A CA 1
ATOM 788 C C . GLY A 1 102 ? 5.500 26.056 10.686 1.00 45.31 102 GLY A C 1
ATOM 789 O O . GLY A 1 102 ? 5.601 27.163 11.221 1.00 45.31 102 GLY A O 1
ATOM 790 N N . GLY A 1 103 ? 6.356 25.600 9.767 1.00 50.25 103 GLY A N 1
ATOM 791 C CA . GLY A 1 103 ? 7.299 26.453 9.047 1.00 50.25 103 GLY A CA 1
ATOM 792 C C . GLY A 1 103 ? 6.526 27.394 8.127 1.00 50.25 103 GLY A C 1
ATOM 793 O O . GLY A 1 103 ? 5.707 26.947 7.329 1.00 50.25 103 GLY A O 1
ATOM 794 N N . LYS A 1 104 ? 6.744 28.695 8.298 1.00 54.28 104 LYS A N 1
ATOM 795 C CA . LYS A 1 104 ? 6.132 29.757 7.495 1.00 54.28 104 LYS A CA 1
ATOM 796 C C . LYS A 1 104 ? 7.120 30.092 6.378 1.00 54.28 104 LYS A C 1
ATOM 798 O O . LYS A 1 104 ? 8.307 30.239 6.674 1.00 54.28 104 LYS A O 1
ATOM 803 N N . GLN A 1 105 ? 6.631 30.120 5.142 1.00 45.09 105 GLN A N 1
ATOM 804 C CA . GLN A 1 105 ? 7.348 30.628 3.969 1.00 45.09 105 GLN A CA 1
ATOM 805 C C . GLN A 1 105 ? 7.422 32.153 4.008 1.00 4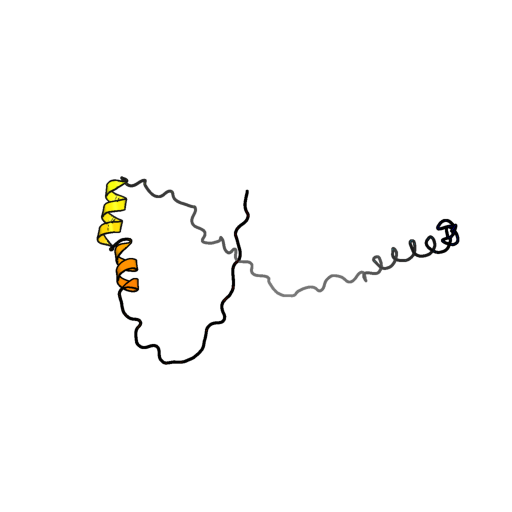5.09 105 GLN A C 1
ATOM 807 O O . GLN A 1 105 ? 6.477 32.761 4.565 1.00 45.09 105 GLN A O 1
#

Sequence (105 aa):
MRNSWLSRLNSIPWLAAALLAPSLAFAQMPDGAPPKVDYQLSYRSALTGYEVYKEQAVQPWKAANDKVGEIGGWRAYAKEMRQPAPAADQGQPAQGHDAHHGGKQ

Radius of gyration: 35.64 Å; chains: 1; bounding box: 76×82×49 Å

Foldseek 3Di:
DDDDPDDDPDDDPPPPPPPPPPPPPVPPDPPDDPPPDPDDDDDDDPCPPPDPDDDDPDDDPVVVVVVCVVVPHCVVVVVVVVDDPDPDPDDDDDDDDDDDDDDDD

Secondary structure (DSSP, 8-state):
-------------SSSSSSSSGGGGGG----PPPP---S------TTTT-PPP-PPP---HHHHHHHHHHTTHHHHHHHHHHSPPP-------------------